Protein AF-A0A4Y2JHE2-F1 (afdb_monomer_lite)

pLDDT: mean 87.01, std 8.98, range [52.62, 95.75]

Foldseek 3Di:
DQKDKPPDDPPPDDDAQDKIAIDGHQQWDWDDDRIWGQHPVRDIPDDHTDTDGDPPRDLQQAWAADLDDAPQKDKPDDPVDRTHGAQDKIAIGHHPQWDKDDDRIWGQHSVRDIPDHHIHTHGDPPPDD

Radius of gyration: 27.19 Å; chains: 1; bounding box: 60×23×74 Å

Organism: Araneus ventricosus (NCBI:txid182803)

InterPro domains:
  IPR000436 Sushi/SCR/CCP domain [PF00084] (10-51)
  IPR000436 Sushi/SCR/CCP domain [PF00084] (72-121)
  IPR000436 Sushi/SCR/CCP domain [PS50923] (2-53)
  IPR000436 Sushi/SCR/CCP domain [PS50923] (62-123)
  IPR000436 Sushi/SCR/CCP domain [SM00032] (1-51)
  IPR000436 Sushi/SCR/CCP domain [SM00032] (64-121)
  IPR000436 Sushi/SCR/CCP domain [cd00033] (10-52)
  IPR000436 Sushi/SCR/CCP domain [cd00033] (64-122)
  IPR035976 Sushi/SCR/CCP superfamily [SSF57535] (9-53)
  IPR035976 Sushi/SCR/CCP superfamily [SSF57535] (63-124)
  IPR051277 SEZ6/CSMD/C4BPB Neuronal & Immune Regulators [PTHR45656] (11-55)

Structure (mmCIF, N/CA/C/O backbone):
data_AF-A0A4Y2JHE2-F1
#
_entry.id   AF-A0A4Y2JHE2-F1
#
loop_
_atom_site.group_PDB
_atom_site.id
_atom_site.type_symbol
_atom_site.label_atom_id
_atom_site.label_alt_id
_atom_site.label_comp_id
_atom_site.label_asym_id
_atom_site.label_entity_id
_atom_site.label_seq_id
_atom_site.pdbx_PDB_ins_code
_atom_site.Cartn_x
_atom_site.Cartn_y
_atom_site.Cartn_z
_atom_site.occupancy
_atom_site.B_iso_or_equiv
_atom_sit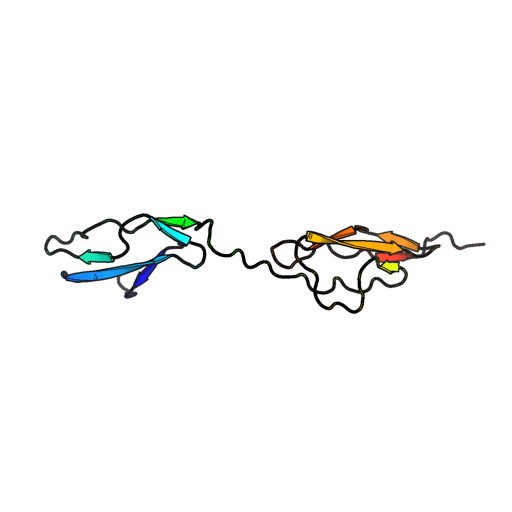e.auth_seq_id
_atom_site.auth_comp_id
_atom_site.auth_asym_id
_atom_site.auth_atom_id
_atom_site.pdbx_PDB_model_num
ATOM 1 N N . SER A 1 1 ? -1.823 -5.343 17.172 1.00 71.25 1 SER A N 1
ATOM 2 C CA . SER A 1 1 ? -3.287 -5.244 17.337 1.00 71.25 1 SER A CA 1
ATOM 3 C C . SER A 1 1 ? -3.790 -4.148 16.410 1.00 71.25 1 SER A C 1
ATOM 5 O O . SER A 1 1 ? -3.160 -3.100 16.406 1.00 71.25 1 SER A O 1
ATOM 7 N N . ASN A 1 2 ? -4.847 -4.382 15.620 1.00 84.44 2 ASN A N 1
ATOM 8 C CA . ASN A 1 2 ? -5.491 -3.351 14.776 1.00 84.44 2 ASN A CA 1
ATOM 9 C C . ASN A 1 2 ? -6.655 -2.640 15.481 1.00 84.44 2 ASN A C 1
ATOM 11 O O . ASN A 1 2 ? -7.391 -1.892 14.849 1.00 84.44 2 ASN A O 1
ATOM 15 N N . LEU A 1 3 ? -6.830 -2.929 16.769 1.00 90.00 3 LEU A N 1
ATOM 16 C CA . LEU A 1 3 ? -7.869 -2.396 17.628 1.00 90.00 3 LEU A CA 1
ATOM 17 C C . LEU A 1 3 ? -7.231 -1.384 18.581 1.00 90.00 3 LEU A C 1
ATOM 19 O O . LEU A 1 3 ? -6.331 -1.736 19.354 1.00 90.00 3 LEU A O 1
ATOM 23 N N . LEU A 1 4 ? -7.690 -0.145 18.501 1.00 91.00 4 LEU A N 1
ATOM 24 C CA . LEU A 1 4 ? -7.336 0.964 19.375 1.00 91.00 4 LEU A CA 1
ATOM 25 C C . LEU A 1 4 ? -8.469 1.176 20.383 1.00 91.00 4 LEU A C 1
ATOM 27 O O . LEU A 1 4 ? -9.628 0.905 20.077 1.00 91.00 4 LEU A O 1
ATOM 31 N N . VAL A 1 5 ? -8.135 1.646 21.583 1.00 91.62 5 VAL A N 1
ATOM 32 C CA . VAL A 1 5 ? -9.101 1.907 22.659 1.00 91.62 5 VAL A CA 1
ATOM 33 C C . VAL A 1 5 ? -8.919 3.314 23.207 1.00 91.62 5 VAL A C 1
ATOM 35 O O . VAL A 1 5 ? -7.784 3.760 23.412 1.00 91.62 5 VAL A O 1
ATOM 38 N N . GLU A 1 6 ? -10.029 3.995 23.460 1.00 89.19 6 GLU A N 1
ATOM 39 C CA . GLU A 1 6 ? -10.082 5.336 24.029 1.00 89.19 6 GLU A CA 1
ATOM 40 C C . GLU A 1 6 ? -11.075 5.386 25.204 1.00 89.19 6 GLU A C 1
ATOM 42 O O . GLU A 1 6 ? -12.176 4.848 25.086 1.00 89.19 6 GLU A O 1
ATOM 47 N N . PRO A 1 7 ? -10.707 6.013 26.342 1.00 86.88 7 PRO A N 1
ATOM 48 C CA . PRO A 1 7 ? -9.408 6.621 26.642 1.00 86.88 7 PRO A CA 1
ATOM 49 C C . PRO A 1 7 ? -8.295 5.589 26.898 1.00 86.88 7 PRO A C 1
ATOM 51 O O . PRO A 1 7 ? -8.498 4.544 27.519 1.00 86.88 7 PRO A O 1
ATOM 54 N N . ARG A 1 8 ? -7.063 5.921 26.492 1.00 81.06 8 ARG A N 1
ATOM 55 C CA . ARG A 1 8 ? -5.880 5.099 26.793 1.00 81.06 8 ARG A CA 1
ATOM 56 C C . ARG A 1 8 ? -5.449 5.298 28.244 1.00 81.06 8 ARG A C 1
ATOM 58 O O . ARG A 1 8 ? -4.992 6.379 28.611 1.00 81.06 8 ARG A O 1
ATOM 65 N N . ARG A 1 9 ? -5.513 4.248 29.065 1.00 80.06 9 ARG A N 1
ATOM 66 C CA . ARG A 1 9 ? -4.934 4.248 30.419 1.00 80.06 9 ARG A CA 1
ATOM 67 C C . ARG A 1 9 ? -3.687 3.372 30.493 1.00 80.06 9 ARG A C 1
ATOM 69 O O . ARG A 1 9 ? -3.655 2.275 29.949 1.00 80.06 9 ARG A O 1
ATOM 76 N N . ARG A 1 10 ? -2.653 3.867 31.187 1.00 72.62 10 ARG A N 1
ATOM 77 C CA . ARG A 1 10 ? -1.388 3.134 31.404 1.00 72.62 10 ARG A CA 1
ATOM 78 C C . ARG A 1 10 ? -1.562 1.935 32.340 1.00 72.62 10 ARG A C 1
ATOM 80 O O . ARG A 1 10 ? -0.915 0.916 32.140 1.00 72.62 10 ARG A O 1
ATOM 87 N N . ARG A 1 11 ? -2.430 2.062 33.347 1.00 71.50 11 ARG A N 1
ATOM 88 C CA . ARG A 1 11 ? -2.912 0.947 34.172 1.00 71.50 11 ARG A CA 1
ATOM 89 C C . ARG A 1 11 ? -4.251 0.515 33.585 1.00 71.50 11 ARG A C 1
ATOM 91 O O . ARG A 1 11 ? -5.112 1.373 33.412 1.00 71.50 11 ARG A O 1
ATOM 98 N N . GLN A 1 12 ? -4.422 -0.762 33.253 1.00 74.50 12 GLN A N 1
ATOM 99 C CA . GLN A 1 12 ? -5.652 -1.313 32.651 1.00 74.50 12 GLN A CA 1
ATOM 100 C C . GLN A 1 12 ? -6.818 -1.400 33.662 1.00 74.50 12 GLN A C 1
ATOM 102 O O . GLN A 1 12 ? -7.632 -2.314 33.622 1.00 74.50 12 GLN A O 1
ATOM 107 N N . GLU A 1 13 ? -6.888 -0.446 34.589 1.00 82.25 13 GLU A N 1
ATOM 108 C CA . GLU A 1 13 ? -7.899 -0.345 35.631 1.00 82.25 13 GLU A CA 1
ATOM 109 C C . GLU A 1 13 ? -8.886 0.763 35.261 1.00 82.25 13 GLU A C 1
ATOM 111 O O . GLU A 1 13 ? -8.545 1.953 35.151 1.00 82.25 13 GLU A O 1
ATOM 116 N N . PHE A 1 14 ? -10.134 0.352 35.071 1.00 87.44 14 PHE A N 1
ATOM 117 C CA . PHE A 1 14 ? -11.227 1.221 34.677 1.00 87.44 14 PHE A CA 1
ATOM 118 C C . PHE A 1 14 ? -12.304 1.193 35.767 1.00 87.44 14 PHE A C 1
ATOM 120 O O . PHE A 1 14 ? -12.876 0.132 36.024 1.00 87.44 14 PHE A O 1
ATOM 127 N N . PRO A 1 15 ? -12.568 2.332 36.437 1.00 91.12 15 PRO A N 1
ATOM 128 C CA . PRO A 1 15 ? -13.637 2.443 37.418 1.00 91.12 15 PRO A CA 1
ATOM 129 C C . PRO A 1 15 ? -14.993 2.025 36.847 1.00 91.12 15 PRO A C 1
ATOM 131 O O . PRO A 1 15 ? -15.241 2.163 35.646 1.00 91.12 15 PRO A O 1
ATOM 134 N N . VAL A 1 16 ? -15.894 1.587 37.723 1.00 94.06 16 VAL A N 1
ATOM 135 C CA . VAL A 1 16 ? -17.305 1.367 37.378 1.00 94.06 16 VAL A CA 1
ATOM 136 C C . VAL A 1 16 ? -17.883 2.627 36.728 1.00 94.06 16 VAL A C 1
ATOM 138 O O . VAL A 1 16 ? -17.640 3.740 37.189 1.00 94.06 16 VAL A O 1
ATOM 141 N N . GLY A 1 17 ? -18.638 2.440 35.651 1.00 93.31 17 GLY A N 1
ATOM 142 C CA . GLY A 1 17 ? -19.194 3.504 34.821 1.00 93.31 17 GLY A CA 1
ATOM 143 C C . GLY A 1 17 ? -18.237 4.023 33.747 1.00 93.31 17 GLY A C 1
ATOM 144 O O . GLY A 1 17 ? -18.647 4.855 32.947 1.00 93.31 17 GLY A O 1
ATOM 145 N N . THR A 1 18 ? -16.986 3.546 33.687 1.00 92.94 18 THR A N 1
ATOM 146 C CA . THR A 1 18 ? -16.086 3.928 32.592 1.00 92.94 18 THR A CA 1
ATOM 147 C C . THR A 1 18 ? -16.593 3.364 31.277 1.00 92.94 18 THR A C 1
ATOM 149 O O . THR A 1 18 ? -16.818 2.159 31.166 1.00 92.94 18 THR A O 1
ATOM 152 N N . GLU A 1 19 ? -16.700 4.233 30.284 1.00 94.50 19 GLU A N 1
ATOM 153 C CA . GLU A 1 19 ? -16.999 3.883 28.906 1.00 94.50 19 GLU A CA 1
ATOM 154 C C . GLU A 1 19 ? -15.704 3.817 28.091 1.00 94.50 19 GLU A C 1
ATOM 156 O O . GLU A 1 19 ? -14.859 4.714 28.170 1.00 94.50 19 GLU A O 1
ATOM 161 N N . LEU A 1 20 ? -15.537 2.733 27.337 1.00 93.75 20 LEU A N 1
ATOM 162 C CA . LEU A 1 20 ? -14.450 2.545 26.388 1.00 93.75 20 LEU A CA 1
ATOM 163 C C . LEU A 1 20 ? -15.009 2.524 24.981 1.00 93.75 20 LEU A C 1
ATOM 165 O O . LEU A 1 20 ? -15.896 1.727 24.679 1.00 93.75 20 LEU A O 1
ATOM 169 N N . THR A 1 21 ? -14.423 3.348 24.123 1.00 95.00 21 THR A N 1
ATOM 170 C CA . THR A 1 21 ? -14.677 3.335 22.687 1.00 95.00 21 THR A CA 1
ATOM 171 C C . THR A 1 21 ? -13.519 2.656 21.973 1.00 95.00 21 THR A C 1
ATOM 173 O O . THR A 1 21 ? -12.349 2.980 22.182 1.00 95.00 21 THR A O 1
ATOM 176 N N . PHE A 1 22 ? -13.851 1.698 21.122 1.00 94.19 22 PHE A N 1
ATOM 177 C CA . PHE A 1 22 ? -12.928 0.950 20.295 1.00 94.19 22 PHE A CA 1
ATOM 178 C C . PHE A 1 22 ? -12.995 1.419 18.853 1.00 94.19 22 PHE A C 1
ATOM 180 O O . PHE A 1 22 ? -14.068 1.496 18.254 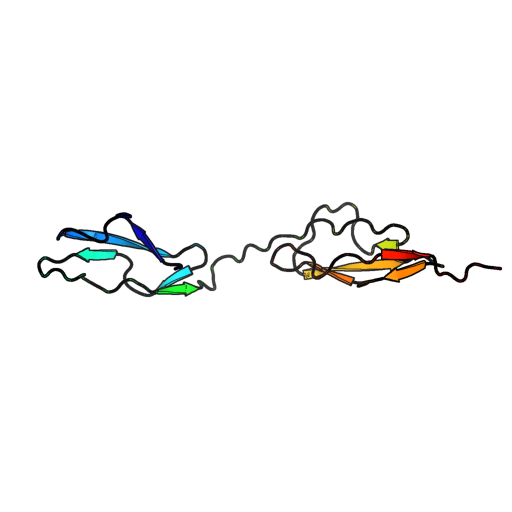1.00 94.19 22 PHE A O 1
ATOM 187 N N . VAL A 1 23 ? -11.820 1.662 18.286 1.00 93.00 23 VAL A N 1
ATOM 188 C CA . VAL A 1 23 ? -11.649 2.115 16.909 1.00 93.00 23 VAL A CA 1
ATOM 189 C C . VAL A 1 23 ? -10.693 1.162 16.206 1.00 93.00 23 VAL A C 1
ATOM 191 O O . VAL A 1 23 ? -9.659 0.784 16.758 1.00 93.00 23 VAL A O 1
ATOM 194 N N . CYS A 1 24 ? -11.043 0.741 14.996 1.00 92.44 24 CYS A N 1
ATOM 195 C CA . CYS A 1 24 ? -10.146 -0.049 14.163 1.00 92.44 24 CYS A CA 1
ATOM 196 C C . CYS A 1 24 ? -9.204 0.864 13.375 1.00 92.44 24 CYS A C 1
ATOM 198 O O . CYS A 1 24 ? -9.589 1.962 12.984 1.00 92.44 24 CYS A O 1
ATOM 200 N N . ASN A 1 25 ? -7.973 0.405 13.140 1.00 90.88 25 ASN A N 1
ATOM 201 C CA . ASN A 1 25 ? -7.030 1.093 12.255 1.00 90.88 25 ASN A CA 1
ATOM 202 C C . ASN A 1 25 ? -7.625 1.302 10.851 1.00 90.88 25 ASN A C 1
ATOM 204 O O . ASN A 1 25 ? -8.464 0.516 10.407 1.00 90.88 25 ASN A O 1
ATOM 208 N N . ASP A 1 26 ? -7.101 2.290 10.124 1.00 86.31 26 ASP A N 1
ATOM 209 C CA . ASP A 1 26 ? -7.463 2.548 8.729 1.00 86.31 26 ASP A CA 1
ATOM 210 C C . ASP A 1 26 ? -7.411 1.270 7.880 1.00 86.31 26 ASP A C 1
ATOM 212 O O . ASP A 1 26 ? -6.487 0.454 7.980 1.00 86.31 26 ASP A O 1
ATOM 216 N N . GLY A 1 27 ? -8.427 1.080 7.040 1.00 85.12 27 GLY A N 1
ATOM 217 C CA . GLY A 1 27 ? -8.579 -0.136 6.240 1.00 85.12 27 GLY A CA 1
ATOM 218 C C . GLY A 1 27 ? -9.272 -1.300 6.953 1.00 85.12 27 GLY A C 1
ATOM 219 O O . GLY A 1 27 ? -9.418 -2.375 6.367 1.00 85.12 27 GLY A O 1
ATOM 220 N N . PHE A 1 28 ? -9.711 -1.112 8.199 1.00 90.25 28 PHE A N 1
ATOM 221 C CA . PHE A 1 28 ? -10.442 -2.112 8.970 1.00 90.25 28 PHE A CA 1
ATOM 222 C C . PHE A 1 28 ? -11.767 -1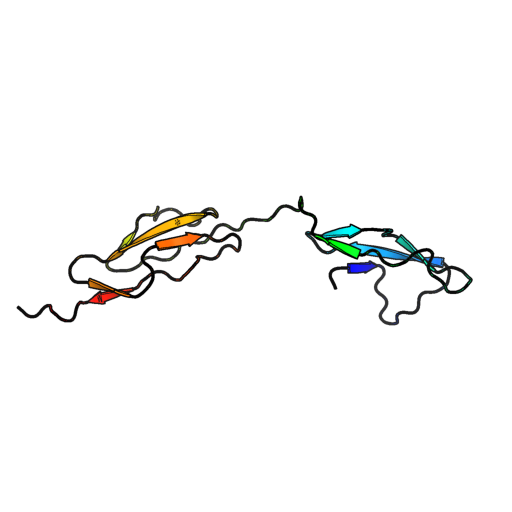.556 9.489 1.00 90.25 28 PHE A C 1
ATOM 224 O O . PHE A 1 28 ? -11.893 -0.374 9.790 1.00 90.25 28 PHE A O 1
ATOM 231 N N . GLU A 1 29 ? -12.749 -2.438 9.628 1.00 91.31 29 GLU A N 1
ATOM 232 C CA . GLU A 1 29 ? -14.039 -2.137 10.240 1.00 91.31 29 GLU A CA 1
ATOM 233 C C . GLU A 1 29 ? -14.270 -3.021 11.476 1.00 91.31 29 GLU A C 1
ATOM 235 O O . GLU A 1 29 ? -13.807 -4.172 11.512 1.00 91.31 29 GLU A O 1
ATOM 240 N N . PRO A 1 30 ? -14.947 -2.495 12.511 1.00 93.38 30 PRO A N 1
ATOM 241 C CA . PRO A 1 30 ? -15.267 -3.260 13.703 1.00 93.38 30 PRO A CA 1
ATOM 242 C C . PRO A 1 30 ? -16.401 -4.250 13.432 1.00 93.38 30 PRO A C 1
ATOM 244 O O . PRO A 1 30 ? -17.456 -3.914 12.902 1.00 93.38 30 PRO A O 1
ATOM 247 N N . GLU A 1 31 ? -16.191 -5.482 13.870 1.00 94.25 31 GLU A N 1
ATOM 248 C CA . GLU A 1 31 ? -17.188 -6.535 13.943 1.00 94.25 31 GLU A CA 1
ATOM 249 C C . GLU A 1 31 ? -17.587 -6.723 15.412 1.00 94.25 31 GLU A C 1
ATOM 251 O O . GLU A 1 31 ? -16.851 -7.321 16.205 1.00 94.25 31 GLU A O 1
ATOM 256 N N . GLY A 1 32 ? -18.741 -6.159 15.776 1.00 92.06 32 GLY A N 1
ATOM 257 C CA . GLY A 1 32 ? -19.284 -6.168 17.136 1.00 92.06 32 GLY A CA 1
ATOM 258 C C . GLY A 1 32 ? -19.473 -4.767 17.721 1.00 92.06 32 GLY A C 1
ATOM 259 O O . GLY A 1 32 ? -19.473 -3.767 17.005 1.00 92.06 32 GLY A O 1
ATOM 260 N N . THR A 1 33 ? -19.658 -4.698 19.040 1.00 94.19 33 THR A N 1
ATOM 261 C CA . THR A 1 33 ? -19.910 -3.443 19.760 1.00 94.19 33 THR A CA 1
ATOM 262 C C . THR A 1 33 ? -18.620 -2.643 19.930 1.00 94.19 33 THR A C 1
ATOM 264 O O . THR A 1 33 ? -17.657 -3.136 20.508 1.00 94.19 33 THR A O 1
ATOM 267 N N . THR A 1 34 ? -18.598 -1.393 19.466 1.00 94.19 34 THR A N 1
ATOM 268 C CA . THR A 1 34 ? -17.443 -0.494 19.625 1.00 94.19 34 THR A CA 1
ATOM 269 C C . THR A 1 34 ? -17.417 0.227 20.963 1.00 94.19 34 THR A C 1
ATOM 271 O O . THR A 1 34 ? -16.356 0.675 21.370 1.00 94.19 34 THR A O 1
ATOM 274 N N . VAL A 1 35 ? -18.543 0.319 21.666 1.00 95.75 35 VAL A N 1
ATOM 275 C CA . VAL A 1 35 ? -18.638 0.999 22.961 1.00 95.75 35 VAL A CA 1
ATOM 276 C C . VAL A 1 35 ? -18.997 -0.004 24.050 1.00 95.75 35 VAL A C 1
ATOM 278 O O . VAL A 1 35 ? -20.021 -0.682 23.956 1.00 95.75 35 VAL A O 1
ATOM 281 N N . ILE A 1 36 ? -18.168 -0.106 25.089 1.00 95.06 36 ILE A N 1
ATOM 282 C CA . ILE A 1 36 ? -18.437 -0.963 26.252 1.00 95.06 36 ILE A CA 1
ATOM 283 C C . ILE A 1 36 ? -18.314 -0.174 27.550 1.00 95.06 36 ILE A C 1
ATOM 285 O O . ILE A 1 36 ? -17.492 0.731 27.663 1.00 95.06 36 ILE A O 1
ATOM 289 N N . VAL A 1 37 ? -19.107 -0.549 28.550 1.00 95.25 37 VAL A N 1
ATOM 290 C CA . VAL A 1 37 ? -19.163 0.139 29.844 1.00 95.25 37 VAL A CA 1
ATOM 291 C C . VAL A 1 37 ? -18.800 -0.831 30.960 1.00 95.25 37 VAL A C 1
ATOM 293 O O . VAL A 1 37 ? -19.244 -1.980 30.959 1.00 95.25 37 VAL A O 1
ATOM 296 N N . CYS A 1 38 ? -17.985 -0.381 31.913 1.00 93.88 38 CYS A N 1
ATOM 297 C CA . CYS A 1 38 ? -17.655 -1.148 33.111 1.00 93.88 38 CYS A CA 1
ATOM 298 C C . CYS A 1 38 ? -18.841 -1.107 34.082 1.00 93.88 38 CYS A C 1
ATOM 300 O O . CYS A 1 38 ? -19.208 -0.049 34.594 1.00 93.88 38 CYS A O 1
ATOM 302 N N . LEU A 1 39 ? -19.467 -2.250 34.332 1.00 94.62 39 LEU A N 1
ATOM 303 C CA . LEU A 1 39 ? -20.626 -2.380 35.205 1.00 94.62 39 LEU A CA 1
ATOM 304 C C . LEU A 1 39 ? -20.215 -2.497 36.677 1.00 94.62 39 LEU A C 1
ATOM 306 O O . LEU A 1 39 ? -19.071 -2.789 37.024 1.00 94.62 39 LEU A O 1
ATOM 310 N N . ARG A 1 40 ? -21.184 -2.311 37.581 1.00 94.81 40 ARG A N 1
ATOM 311 C CA . ARG A 1 40 ? -20.958 -2.360 39.038 1.00 94.81 40 ARG A CA 1
ATOM 312 C C . ARG A 1 40 ? -20.482 -3.723 39.542 1.00 94.81 40 ARG A C 1
ATOM 314 O O . ARG A 1 40 ? -19.840 -3.793 40.582 1.00 94.81 40 ARG A O 1
ATOM 321 N N . ASN A 1 41 ? -20.786 -4.787 38.805 1.00 94.25 41 ASN A N 1
ATOM 322 C CA . ASN A 1 41 ? -20.315 -6.143 39.079 1.00 94.25 41 ASN A CA 1
ATOM 323 C C . ASN A 1 41 ? -18.864 -6.387 38.607 1.00 94.25 41 ASN A C 1
ATOM 325 O O . ASN A 1 41 ? -18.393 -7.518 38.683 1.00 94.25 41 ASN A O 1
ATOM 329 N N . GLY A 1 42 ? -18.169 -5.361 38.100 1.00 89.06 42 GLY A N 1
ATOM 330 C CA . GLY A 1 42 ? -16.796 -5.459 37.602 1.00 89.06 42 GLY A CA 1
ATOM 331 C C . GLY A 1 42 ? -16.670 -6.092 36.215 1.00 89.06 42 GLY A C 1
ATOM 332 O O . GLY A 1 42 ? -15.555 -6.363 35.774 1.00 89.06 42 GLY A O 1
ATOM 333 N N . GLN A 1 43 ? -17.784 -6.342 35.523 1.00 93.44 43 GLN A N 1
ATOM 334 C CA . GLN A 1 43 ? -17.793 -6.879 34.163 1.00 93.44 43 GLN A CA 1
ATOM 335 C C . GLN A 1 43 ? -18.062 -5.781 33.136 1.00 93.44 43 GLN A C 1
ATOM 337 O O . GLN A 1 43 ? -18.708 -4.778 33.425 1.00 93.44 43 GLN A O 1
ATOM 342 N N . TRP A 1 44 ? -17.592 -5.986 31.911 1.00 94.56 44 TRP A N 1
ATOM 343 C CA . TRP A 1 44 ? -17.927 -5.118 30.787 1.00 94.56 44 TRP A CA 1
ATOM 344 C C . TRP A 1 44 ? -19.281 -5.497 30.189 1.00 94.56 44 TRP A C 1
ATOM 346 O O . TRP A 1 44 ? -19.644 -6.672 30.174 1.00 94.56 44 TRP A O 1
ATOM 356 N N . THR A 1 45 ? -20.012 -4.516 29.656 1.00 95.56 45 THR A N 1
ATOM 357 C CA . THR A 1 45 ? -21.304 -4.749 28.981 1.00 95.56 45 THR A CA 1
ATOM 358 C C . THR A 1 45 ? -21.206 -5.673 27.768 1.00 95.56 45 THR A C 1
ATOM 360 O O . THR A 1 45 ? -22.183 -6.333 27.426 1.00 95.56 45 THR A O 1
ATOM 363 N N . SER A 1 46 ? -20.050 -5.709 27.104 1.00 94.62 46 SER A N 1
ATOM 364 C CA . SER A 1 46 ? -19.783 -6.567 25.951 1.00 94.62 46 SER A CA 1
ATOM 365 C C . SER A 1 46 ? -18.285 -6.861 25.837 1.00 94.62 46 SER A C 1
ATOM 367 O O . SER A 1 46 ? -17.459 -6.273 26.542 1.00 94.62 46 SER A O 1
ATOM 369 N N . LEU A 1 47 ? -17.933 -7.781 24.943 1.00 93.62 47 LEU A N 1
ATOM 370 C CA . LEU A 1 47 ? -16.545 -8.062 24.586 1.00 93.62 47 LEU A CA 1
ATOM 371 C C . LEU A 1 47 ? -16.021 -7.006 23.596 1.00 93.62 47 LEU A C 1
ATOM 373 O O . LEU A 1 47 ? -16.805 -6.484 22.801 1.00 93.62 47 LEU A O 1
ATOM 377 N N . PRO A 1 48 ? -14.705 -6.719 23.589 1.00 91.94 48 PRO A N 1
ATOM 378 C CA . PRO A 1 48 ? -14.103 -5.868 22.567 1.00 91.94 48 PRO A CA 1
ATOM 379 C C . PRO A 1 48 ? -14.382 -6.400 21.149 1.00 91.94 48 PRO A C 1
ATOM 381 O O . PRO A 1 48 ? -14.346 -7.621 20.943 1.00 91.94 48 PRO A O 1
ATOM 384 N N . PRO A 1 49 ? -14.622 -5.521 20.160 1.00 94.88 49 PRO A N 1
ATOM 385 C CA . PRO A 1 49 ? -14.928 -5.947 18.803 1.00 94.88 49 PRO A CA 1
ATOM 386 C C . PRO A 1 49 ? -13.678 -6.507 18.119 1.00 94.88 49 PRO A C 1
ATOM 388 O O . PRO A 1 49 ? -12.539 -6.201 18.486 1.00 94.88 49 PRO A O 1
ATOM 391 N N . LYS A 1 50 ? -13.878 -7.314 17.076 1.00 94.38 50 LYS A N 1
ATOM 392 C CA . LYS A 1 50 ? -12.782 -7.756 16.204 1.00 94.38 50 LYS A CA 1
ATOM 393 C C . LYS A 1 50 ? -12.664 -6.799 15.027 1.00 94.38 50 LYS A C 1
ATOM 395 O O . LYS A 1 50 ? -13.666 -6.422 14.443 1.00 94.38 50 LYS A O 1
ATOM 400 N N . CYS A 1 51 ? -11.448 -6.428 14.644 1.00 93.94 51 CYS A N 1
ATOM 401 C CA . CYS A 1 51 ? -11.240 -5.633 13.435 1.00 93.94 51 CYS A CA 1
ATOM 402 C C . CYS A 1 51 ? -11.045 -6.558 12.237 1.00 93.94 51 CYS A C 1
ATOM 404 O O . CYS A 1 51 ? -10.046 -7.285 12.180 1.00 93.94 51 CYS A O 1
ATOM 406 N N . ARG A 1 52 ? -11.963 -6.509 11.271 1.00 91.81 52 ARG A N 1
ATOM 407 C CA . ARG A 1 52 ? -11.815 -7.203 9.985 1.00 91.81 52 ARG A CA 1
ATOM 408 C C . ARG A 1 52 ? -11.406 -6.217 8.902 1.00 91.81 52 ARG A C 1
ATOM 410 O O . ARG A 1 52 ? -11.674 -5.025 9.014 1.00 91.81 52 ARG A O 1
ATOM 417 N N . ARG A 1 53 ? -10.709 -6.702 7.872 1.00 86.81 53 ARG A N 1
ATOM 418 C CA . ARG A 1 53 ? -10.358 -5.859 6.723 1.00 86.81 53 ARG A CA 1
ATOM 419 C C . ARG A 1 53 ? -11.644 -5.353 6.090 1.00 86.81 53 ARG A C 1
ATOM 421 O O . ARG A 1 53 ? -12.506 -6.165 5.772 1.00 86.81 53 ARG A O 1
ATOM 428 N N . ASN A 1 54 ? -11.738 -4.045 5.906 1.00 82.62 54 ASN A N 1
ATOM 429 C CA . ASN A 1 54 ? -12.832 -3.453 5.167 1.00 82.62 54 ASN A CA 1
ATOM 430 C C . ASN A 1 54 ? -12.511 -3.591 3.663 1.00 82.62 54 ASN A C 1
ATOM 432 O O . ASN A 1 54 ? -11.551 -2.975 3.199 1.00 82.62 54 ASN A O 1
ATOM 436 N N . PRO A 1 55 ? -13.256 -4.408 2.893 1.00 72.88 55 PRO A N 1
ATOM 437 C CA . PRO A 1 55 ? -12.982 -4.622 1.473 1.00 72.88 55 PRO A CA 1
ATOM 438 C C . PRO A 1 55 ? -13.287 -3.389 0.613 1.00 72.88 55 PRO A C 1
ATOM 440 O O . PRO A 1 55 ? -12.795 -3.310 -0.509 1.00 72.88 55 PRO A O 1
ATOM 443 N N . THR A 1 56 ? -14.075 -2.436 1.124 1.00 70.06 56 THR A N 1
ATOM 444 C CA . THR A 1 56 ? -14.356 -1.156 0.463 1.00 70.06 56 THR A CA 1
ATOM 445 C C . THR A 1 56 ? -13.433 -0.041 0.932 1.00 70.06 56 THR A C 1
ATOM 447 O O . THR A 1 56 ? -13.560 1.078 0.440 1.00 70.06 56 THR A O 1
ATOM 450 N N . ALA A 1 57 ? -12.530 -0.297 1.887 1.00 69.12 57 ALA A N 1
ATOM 451 C CA . ALA A 1 57 ? -11.512 0.686 2.211 1.00 69.12 57 ALA A CA 1
ATOM 452 C C . ALA A 1 57 ? -10.670 0.931 0.962 1.00 69.12 57 ALA A C 1
ATOM 454 O O . ALA A 1 57 ? -10.124 -0.009 0.379 1.00 69.12 57 ALA A O 1
ATOM 455 N N . GLU A 1 58 ? -10.612 2.193 0.548 1.00 64.44 58 GLU A N 1
ATOM 456 C CA . GLU A 1 58 ? -9.903 2.599 -0.653 1.00 64.44 58 GLU A CA 1
ATOM 457 C C . GLU A 1 58 ? -8.463 2.101 -0.582 1.00 64.44 58 GLU A C 1
ATOM 459 O O . GLU A 1 58 ? -7.671 2.488 0.282 1.00 64.44 58 GLU A O 1
ATOM 464 N N . VAL A 1 59 ? -8.119 1.194 -1.493 1.00 66.00 59 VAL A N 1
ATOM 465 C CA . VAL A 1 59 ? -6.734 0.788 -1.651 1.00 66.00 59 VAL A CA 1
ATOM 466 C C . VAL A 1 59 ? -6.045 1.938 -2.364 1.00 66.00 59 VAL A C 1
ATOM 468 O O . VAL A 1 59 ? -6.182 2.086 -3.575 1.00 66.00 59 VAL A O 1
ATOM 471 N N . ILE A 1 60 ? -5.339 2.773 -1.602 1.00 67.56 60 ILE A N 1
ATOM 472 C CA . ILE A 1 60 ? -4.565 3.883 -2.157 1.00 67.56 60 ILE A CA 1
ATOM 473 C C . ILE A 1 60 ? -3.441 3.282 -3.003 1.00 67.56 60 ILE A C 1
ATOM 475 O O . ILE A 1 60 ? -2.415 2.823 -2.497 1.00 67.56 60 ILE A O 1
ATOM 479 N N . GLU A 1 61 ? -3.669 3.235 -4.310 1.00 78.12 61 GLU A N 1
ATOM 480 C CA . GLU A 1 61 ? -2.683 2.807 -5.285 1.00 78.12 61 GLU A CA 1
ATOM 481 C C . GLU A 1 61 ? -1.659 3.929 -5.464 1.00 78.12 61 GLU A C 1
ATOM 483 O O . GLU A 1 61 ? -1.969 5.011 -5.965 1.00 78.12 61 GLU A O 1
ATOM 488 N N . LEU A 1 62 ? -0.422 3.687 -5.031 1.00 85.25 62 LEU A N 1
ATOM 489 C CA . LEU A 1 62 ? 0.653 4.652 -5.227 1.00 85.25 62 LEU A CA 1
ATOM 490 C C . LEU A 1 62 ? 1.231 4.486 -6.636 1.00 85.25 62 LEU A C 1
ATOM 492 O O . LEU A 1 62 ? 1.663 3.383 -6.981 1.00 85.25 62 LEU A O 1
ATOM 496 N N . PRO A 1 63 ? 1.288 5.551 -7.454 1.00 90.25 63 PRO A N 1
ATOM 497 C CA . PRO A 1 63 ? 1.965 5.480 -8.736 1.00 90.25 63 PRO A CA 1
ATOM 498 C C . PRO A 1 63 ? 3.471 5.301 -8.520 1.00 90.25 63 PRO A C 1
ATOM 500 O O . PRO A 1 63 ? 4.068 5.879 -7.606 1.00 90.25 63 PRO A O 1
ATOM 503 N N . CYS A 1 64 ? 4.111 4.524 -9.387 1.00 91.69 64 CYS A N 1
ATOM 504 C CA . CYS A 1 64 ? 5.552 4.345 -9.340 1.00 91.69 64 CYS A CA 1
ATOM 505 C C . CYS A 1 64 ? 6.250 5.594 -9.859 1.00 91.69 64 CYS A C 1
ATOM 507 O O . CYS A 1 64 ? 5.833 6.200 -10.846 1.00 91.69 64 CYS A O 1
ATOM 509 N N . ARG A 1 65 ? 7.358 5.965 -9.221 1.00 91.88 65 ARG A N 1
ATOM 510 C CA . ARG A 1 65 ? 8.244 7.011 -9.746 1.00 91.88 65 ARG A CA 1
ATOM 511 C C . ARG A 1 65 ? 8.943 6.528 -11.011 1.00 91.88 65 ARG A C 1
ATOM 513 O O . ARG A 1 65 ? 9.051 5.325 -11.233 1.00 91.88 65 ARG A O 1
ATOM 520 N N . HIS A 1 66 ? 9.469 7.455 -11.806 1.00 91.00 66 HIS A N 1
ATOM 521 C CA . HIS A 1 66 ? 10.278 7.109 -12.972 1.00 91.00 66 HIS A CA 1
ATOM 522 C C . HIS A 1 66 ? 11.373 6.071 -12.616 1.00 91.00 66 HIS A C 1
ATOM 524 O O . HIS A 1 66 ? 12.106 6.278 -11.644 1.00 91.00 66 HIS A O 1
ATOM 530 N N . PRO A 1 67 ? 11.494 4.957 -13.367 1.00 86.25 67 PRO A N 1
ATOM 531 C CA . PRO A 1 67 ? 12.357 3.823 -13.010 1.00 86.25 67 PRO A CA 1
ATOM 532 C C . PRO A 1 67 ? 13.856 4.140 -13.103 1.00 86.25 67 PRO A C 1
ATOM 534 O O . PRO A 1 67 ? 14.675 3.426 -12.535 1.00 86.25 67 PRO A O 1
ATOM 537 N N . GLY A 1 68 ? 14.210 5.224 -13.794 1.00 85.25 68 GLY A N 1
ATOM 538 C CA . GLY A 1 68 ? 15.584 5.650 -14.051 1.00 85.25 68 GLY A CA 1
ATOM 539 C C . GLY A 1 68 ? 15.950 5.472 -15.522 1.00 85.25 68 GLY A C 1
ATOM 540 O O . GLY A 1 68 ? 15.319 4.699 -16.241 1.00 85.25 68 GLY A O 1
ATOM 541 N N . VAL A 1 69 ? 16.945 6.228 -15.987 1.00 83.56 69 VAL A N 1
ATOM 542 C CA . VAL A 1 69 ? 17.438 6.135 -17.367 1.00 83.56 69 VAL A CA 1
ATOM 543 C C . VAL A 1 69 ? 18.578 5.126 -17.411 1.00 83.56 69 VAL A C 1
ATOM 545 O O . VAL A 1 69 ? 19.610 5.317 -16.769 1.00 83.56 69 VAL A O 1
ATOM 548 N N . VAL A 1 70 ? 18.402 4.056 -18.183 1.00 86.19 70 VAL A N 1
ATOM 549 C CA . VAL A 1 70 ? 19.458 3.070 -18.429 1.00 86.19 70 VAL A CA 1
ATOM 550 C C . VAL A 1 70 ? 20.296 3.544 -19.615 1.00 86.19 70 VAL A C 1
ATOM 552 O O . VAL A 1 70 ? 19.827 3.587 -20.754 1.00 86.19 70 VAL A O 1
ATOM 555 N N . ILE A 1 71 ? 21.547 3.917 -19.345 1.00 86.12 71 ILE A N 1
ATOM 556 C CA . ILE A 1 71 ? 22.497 4.394 -20.359 1.00 86.12 71 ILE A CA 1
ATOM 557 C C . ILE A 1 71 ? 22.749 3.284 -21.386 1.00 86.12 71 ILE A C 1
ATOM 559 O O . ILE A 1 71 ? 22.827 2.106 -21.035 1.00 86.12 71 ILE A O 1
ATOM 563 N N . ASN A 1 72 ? 22.917 3.658 -22.657 1.00 87.50 72 ASN A N 1
ATOM 564 C CA . ASN A 1 72 ? 23.102 2.718 -23.768 1.00 87.50 72 ASN A CA 1
ATOM 565 C C . ASN A 1 72 ? 21.915 1.754 -23.941 1.00 87.50 72 ASN A C 1
ATOM 567 O O . ASN A 1 72 ? 22.084 0.606 -24.359 1.00 87.50 72 ASN A O 1
ATOM 571 N N . SER A 1 73 ? 20.706 2.217 -23.621 1.00 87.81 73 SER A N 1
ATOM 572 C CA . SER A 1 73 ? 19.472 1.489 -23.882 1.00 87.81 73 SER A CA 1
ATOM 573 C C . SER A 1 73 ? 18.400 2.396 -24.479 1.00 87.81 73 SER A C 1
ATOM 575 O O . SER A 1 73 ? 18.411 3.610 -24.290 1.00 87.81 73 SER A O 1
ATOM 577 N N . MET A 1 74 ? 17.467 1.787 -25.197 1.00 87.06 74 MET A N 1
ATOM 578 C CA . MET A 1 74 ? 16.201 2.375 -25.598 1.00 87.06 74 MET A CA 1
ATOM 579 C C . MET A 1 74 ? 15.160 2.060 -24.526 1.00 87.06 74 MET A C 1
ATOM 581 O O . MET A 1 74 ? 15.052 0.913 -24.085 1.00 87.06 74 MET A O 1
ATOM 585 N N . PHE A 1 75 ? 14.386 3.065 -24.133 1.00 87.81 75 PHE A N 1
ATOM 586 C CA . PHE A 1 75 ? 13.302 2.950 -23.164 1.00 87.81 75 PHE A CA 1
ATOM 587 C C . PHE A 1 75 ? 11.959 3.086 -23.882 1.00 87.81 75 PHE A C 1
ATOM 589 O O . PHE A 1 75 ? 11.729 4.067 -24.583 1.00 87.81 75 PHE A O 1
ATOM 596 N N . ASN A 1 76 ? 11.078 2.102 -23.712 1.00 85.00 76 ASN A N 1
ATOM 597 C CA . ASN A 1 76 ? 9.729 2.102 -24.278 1.00 85.00 76 ASN A CA 1
ATOM 598 C C . ASN A 1 76 ? 8.718 2.665 -23.269 1.00 85.00 76 ASN A C 1
ATOM 600 O O . ASN A 1 76 ? 7.777 1.988 -22.859 1.00 85.00 76 ASN A O 1
ATOM 604 N N . GLY A 1 77 ? 8.974 3.881 -22.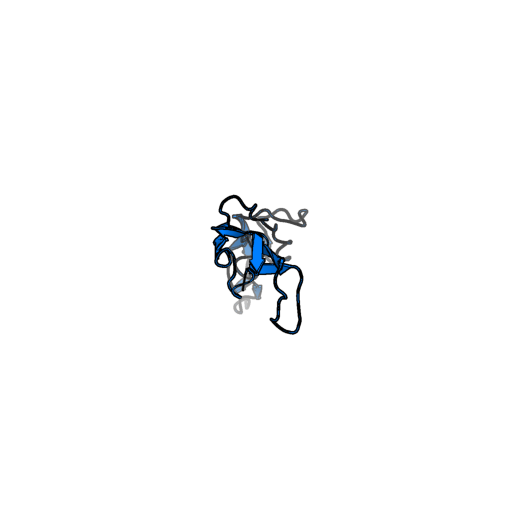801 1.00 80.38 77 GLY A N 1
ATOM 605 C CA . GLY A 1 77 ? 8.106 4.610 -21.890 1.00 80.38 77 GLY A CA 1
ATOM 606 C C . GLY A 1 77 ? 8.296 6.112 -22.070 1.00 80.38 77 GLY A C 1
ATOM 607 O O . GLY A 1 77 ? 9.256 6.564 -22.693 1.00 80.38 77 GLY A O 1
ATOM 608 N N . ASP A 1 78 ? 7.364 6.893 -21.537 1.00 82.31 78 ASP A N 1
ATOM 609 C CA . ASP A 1 78 ? 7.404 8.346 -21.661 1.00 82.31 78 ASP A CA 1
ATOM 610 C C . ASP A 1 78 ? 8.434 8.944 -20.691 1.00 82.31 78 ASP A C 1
ATOM 612 O O . ASP A 1 78 ? 8.212 8.986 -19.480 1.00 82.31 78 ASP A O 1
ATOM 616 N N . LEU A 1 79 ? 9.563 9.408 -21.235 1.00 74.56 79 LEU A N 1
ATOM 617 C CA . LEU A 1 79 ? 10.647 10.039 -20.474 1.00 74.56 79 LEU A CA 1
ATOM 618 C C . LEU A 1 79 ? 10.236 11.375 -19.833 1.00 74.56 79 LEU A C 1
ATOM 620 O O . LEU A 1 79 ? 10.915 11.840 -18.921 1.00 74.56 79 LEU A O 1
ATOM 624 N N . SER A 1 80 ? 9.143 11.997 -20.292 1.00 80.62 80 SER A N 1
ATOM 625 C CA . SER A 1 80 ? 8.625 13.239 -19.706 1.00 80.62 80 SER A CA 1
ATOM 626 C C . SER A 1 80 ? 7.801 12.998 -18.437 1.00 80.62 80 SER A C 1
ATOM 628 O O . SER A 1 80 ? 7.597 13.918 -17.642 1.00 80.62 80 SER A O 1
ATOM 630 N N . LYS A 1 81 ? 7.352 11.757 -18.204 1.00 86.31 81 LYS A N 1
ATOM 631 C CA . LYS A 1 81 ? 6.536 11.413 -17.039 1.00 86.31 81 LYS A CA 1
ATOM 632 C C . LYS A 1 81 ? 7.398 11.153 -15.813 1.00 86.31 81 LYS A C 1
ATOM 634 O O . LYS A 1 81 ? 8.289 10.309 -15.802 1.00 86.31 81 LYS A O 1
ATOM 639 N N . SER A 1 82 ? 7.061 11.834 -14.724 1.00 86.94 82 SER A N 1
ATOM 640 C CA . SER A 1 82 ? 7.667 11.607 -13.409 1.00 86.94 82 SER A CA 1
ATOM 641 C C . SER A 1 82 ? 7.023 10.443 -12.644 1.00 86.94 82 SER A C 1
ATOM 643 O O . SER A 1 82 ? 7.648 9.898 -11.726 1.00 86.94 82 SER A O 1
ATOM 645 N N . SER A 1 83 ? 5.805 10.043 -13.027 1.00 91.31 83 SER A N 1
ATOM 646 C CA . SER A 1 83 ? 5.019 8.996 -12.377 1.00 91.31 83 SER A CA 1
ATOM 647 C C . SER A 1 83 ? 4.289 8.088 -13.375 1.00 91.31 83 SER A C 1
ATOM 649 O O . SER A 1 83 ? 3.881 8.509 -14.459 1.00 91.31 83 SER A O 1
ATOM 651 N N . PHE A 1 84 ? 4.133 6.822 -12.990 1.00 91.06 84 PHE A N 1
ATOM 652 C CA . PHE A 1 84 ? 3.516 5.763 -13.781 1.00 91.06 84 PHE A CA 1
ATOM 653 C C . PHE A 1 84 ? 2.400 5.093 -12.964 1.00 91.06 84 PHE A C 1
ATOM 655 O O . PHE A 1 84 ? 2.665 4.658 -11.840 1.00 91.06 84 PHE A O 1
ATOM 662 N N . PRO A 1 85 ? 1.164 5.000 -13.490 1.00 92.12 85 PRO A N 1
ATOM 663 C CA . PRO A 1 85 ? 0.067 4.308 -12.816 1.00 92.12 85 PRO A CA 1
ATOM 664 C C . PRO A 1 85 ? 0.386 2.840 -12.513 1.00 92.12 85 PRO A C 1
ATOM 666 O O . PRO A 1 85 ? 1.173 2.202 -13.224 1.00 92.12 85 PRO A O 1
ATOM 669 N N . VAL A 1 86 ? -0.271 2.284 -11.494 1.00 91.94 86 VAL A N 1
ATOM 670 C CA . VAL A 1 86 ? -0.180 0.855 -11.167 1.00 91.94 86 VAL A CA 1
ATOM 671 C C . VAL A 1 86 ? -0.598 0.010 -12.371 1.00 91.94 86 VAL A C 1
ATOM 673 O O . VAL A 1 86 ? -1.511 0.359 -13.114 1.00 91.94 86 VAL A O 1
ATOM 676 N N . GLY A 1 87 ? 0.129 -1.082 -12.606 1.00 91.25 87 GLY A N 1
ATOM 677 C CA . GLY A 1 87 ? -0.048 -1.939 -13.778 1.00 91.25 87 GLY A CA 1
ATOM 678 C C . GLY A 1 87 ? 0.695 -1.468 -15.032 1.00 91.25 87 GLY A C 1
ATOM 679 O O . GLY A 1 87 ? 0.794 -2.237 -15.986 1.00 91.25 87 GLY A O 1
ATOM 680 N N . THR A 1 88 ? 1.280 -0.262 -15.043 1.00 92.56 88 THR A N 1
ATOM 681 C CA . THR A 1 88 ? 2.103 0.179 -16.180 1.00 92.56 88 THR A CA 1
ATOM 682 C C . THR A 1 88 ? 3.328 -0.715 -16.329 1.00 92.56 88 THR A C 1
ATOM 684 O O . THR A 1 88 ? 4.085 -0.884 -15.373 1.00 92.56 88 THR A O 1
ATOM 687 N N . ALA A 1 89 ? 3.552 -1.244 -17.530 1.00 93.06 89 ALA A N 1
ATOM 688 C CA . ALA A 1 89 ? 4.757 -1.978 -17.889 1.00 93.06 89 ALA A CA 1
ATOM 689 C C . ALA A 1 89 ? 5.656 -1.110 -18.772 1.00 93.06 89 ALA A C 1
ATOM 691 O O . ALA A 1 89 ? 5.188 -0.483 -19.722 1.00 93.06 89 ALA A O 1
ATOM 692 N N . VAL A 1 90 ? 6.950 -1.094 -18.468 1.00 92.06 90 VAL A N 1
ATOM 693 C CA . VAL A 1 90 ? 7.961 -0.392 -19.261 1.00 92.06 90 VAL A CA 1
ATOM 694 C C . VAL A 1 90 ? 9.064 -1.359 -19.650 1.00 92.06 90 VAL A C 1
ATOM 696 O O . VAL A 1 90 ? 9.440 -2.241 -18.873 1.00 92.06 90 VAL A O 1
ATOM 699 N N . ALA A 1 91 ? 9.577 -1.201 -20.867 1.00 91.44 91 ALA A N 1
ATOM 700 C CA . ALA A 1 91 ? 10.602 -2.076 -21.416 1.00 91.44 91 ALA A CA 1
ATOM 701 C C . ALA A 1 91 ? 11.882 -1.310 -21.747 1.00 91.44 91 ALA A C 1
ATOM 703 O O . ALA A 1 91 ? 11.847 -0.153 -22.167 1.00 91.44 91 ALA A O 1
ATOM 704 N N . PHE A 1 92 ? 13.008 -1.994 -21.592 1.00 90.81 92 PHE A N 1
ATOM 705 C CA . PHE A 1 92 ? 14.341 -1.511 -21.915 1.00 90.81 92 PHE A CA 1
ATOM 706 C C . PHE A 1 92 ? 14.945 -2.398 -22.998 1.00 90.81 92 PHE A C 1
ATOM 708 O O . PHE A 1 92 ? 14.735 -3.610 -23.006 1.00 90.81 92 PHE A O 1
ATOM 715 N N . ARG A 1 93 ? 15.730 -1.813 -23.903 1.00 90.00 93 ARG A N 1
ATOM 716 C CA . ARG A 1 93 ? 16.460 -2.538 -24.949 1.00 90.00 93 ARG A CA 1
ATOM 717 C C . ARG A 1 93 ? 17.876 -2.000 -25.081 1.00 90.00 93 ARG A C 1
ATOM 719 O O . ARG A 1 93 ? 18.045 -0.859 -25.480 1.00 90.00 93 ARG A O 1
ATOM 726 N N . CYS A 1 94 ? 18.893 -2.804 -24.779 1.00 90.12 94 CYS A N 1
ATOM 727 C CA . CYS A 1 94 ? 20.281 -2.384 -24.977 1.00 90.12 94 CYS A CA 1
ATOM 728 C C . CYS A 1 94 ? 20.563 -2.096 -26.459 1.00 90.12 94 CYS A C 1
ATOM 730 O O . CYS A 1 94 ? 20.056 -2.803 -27.335 1.00 90.12 94 CYS A O 1
ATOM 732 N N . ILE A 1 95 ? 21.359 -1.057 -26.720 1.00 88.94 95 ILE A N 1
ATOM 733 C CA . ILE A 1 95 ? 21.846 -0.737 -28.068 1.00 88.94 95 ILE A CA 1
ATOM 734 C C . ILE A 1 95 ? 22.819 -1.816 -28.570 1.00 88.94 95 ILE A C 1
ATOM 736 O O . ILE A 1 95 ? 23.310 -2.641 -27.795 1.00 88.94 95 ILE A O 1
ATOM 740 N N . GLU A 1 96 ? 23.097 -1.817 -29.872 1.00 86.56 96 GLU A N 1
ATOM 741 C CA . GLU A 1 96 ? 23.959 -2.811 -30.516 1.00 86.56 96 GLU A CA 1
ATOM 742 C C . GLU A 1 96 ? 25.371 -2.872 -29.891 1.00 86.56 96 GLU A C 1
ATOM 744 O O . GLU A 1 96 ? 25.920 -1.864 -29.443 1.00 86.56 96 GLU A O 1
ATOM 749 N N . GLY A 1 97 ? 25.948 -4.077 -29.801 1.00 82.94 97 GLY A N 1
ATOM 750 C CA . GLY A 1 97 ? 27.262 -4.304 -29.175 1.00 82.94 97 GLY A CA 1
ATOM 751 C C . GLY A 1 97 ? 27.274 -4.251 -27.638 1.00 82.94 97 GLY A C 1
ATOM 752 O O . GLY A 1 97 ? 28.342 -4.258 -27.015 1.00 82.94 97 GLY A O 1
ATOM 753 N N . ARG A 1 98 ? 26.100 -4.196 -26.993 1.00 86.06 98 ARG A N 1
ATOM 754 C CA . ARG A 1 98 ? 25.950 -4.249 -25.532 1.00 86.06 98 ARG A CA 1
ATOM 755 C C . ARG A 1 98 ? 25.201 -5.506 -25.091 1.00 86.06 98 ARG A C 1
ATOM 757 O O . ARG A 1 98 ? 24.230 -5.925 -25.714 1.00 86.06 98 ARG A O 1
ATOM 764 N N . GLN A 1 99 ? 25.633 -6.088 -23.979 1.00 87.25 99 GLN A N 1
ATOM 765 C CA . GLN A 1 99 ? 24.984 -7.212 -23.320 1.00 87.25 99 GLN A CA 1
ATOM 766 C C . GLN A 1 99 ? 24.125 -6.710 -22.159 1.00 87.25 99 GLN A C 1
ATOM 768 O O . GLN A 1 99 ? 24.567 -5.900 -21.344 1.00 87.25 99 GLN A O 1
ATOM 773 N N . ARG A 1 100 ? 22.891 -7.213 -22.074 1.00 87.31 100 ARG A N 1
ATOM 774 C CA . ARG A 1 100 ? 21.983 -6.926 -20.960 1.00 87.31 100 ARG A CA 1
ATOM 775 C C . ARG A 1 100 ? 22.342 -7.731 -19.714 1.00 87.31 100 ARG A C 1
ATOM 777 O O . ARG A 1 100 ? 22.676 -8.913 -19.812 1.00 87.31 100 ARG A O 1
ATOM 784 N N . LYS A 1 101 ? 22.135 -7.128 -18.549 1.00 90.25 101 LYS A N 1
ATOM 785 C CA . LYS A 1 101 ? 22.186 -7.785 -17.243 1.00 90.25 101 LYS A CA 1
ATOM 786 C C . LYS A 1 101 ? 20.967 -7.367 -16.424 1.00 90.25 101 LYS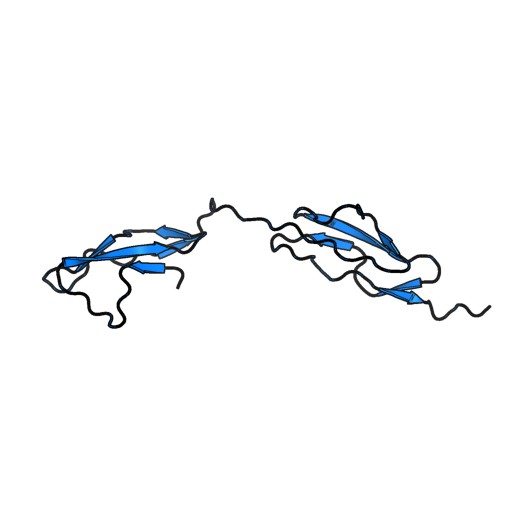 A C 1
ATOM 788 O O . LYS A 1 101 ? 20.844 -6.199 -16.070 1.00 90.25 101 LYS A O 1
ATOM 793 N N . GLY A 1 102 ? 20.068 -8.315 -16.158 1.00 87.38 102 GLY A N 1
ATOM 794 C CA . GLY A 1 102 ? 18.802 -8.073 -15.455 1.00 87.38 102 GLY A CA 1
ATOM 795 C C . GLY A 1 102 ? 17.551 -8.126 -16.352 1.00 87.38 102 GLY A C 1
ATOM 796 O O . GLY A 1 102 ? 17.629 -8.575 -17.509 1.00 87.38 102 GLY A O 1
ATOM 797 N N . PRO A 1 103 ? 16.390 -7.710 -15.811 1.00 89.62 103 PRO A N 1
ATOM 798 C CA . PRO A 1 103 ? 15.096 -7.792 -16.484 1.00 89.62 103 PRO A CA 1
ATOM 799 C C . PRO A 1 103 ? 14.950 -6.704 -17.552 1.00 89.62 103 PRO A C 1
ATOM 801 O O . PRO A 1 103 ? 15.266 -5.544 -17.326 1.00 89.62 103 PRO A O 1
ATOM 804 N N . MET A 1 104 ? 14.432 -7.058 -18.731 1.00 86.12 104 MET A N 1
ATOM 805 C CA . MET A 1 104 ? 14.184 -6.086 -19.814 1.00 86.12 104 MET A CA 1
ATOM 806 C C . MET A 1 104 ? 12.808 -5.436 -19.724 1.00 86.12 104 MET A C 1
ATOM 808 O O . MET A 1 104 ? 12.486 -4.551 -20.510 1.00 86.12 104 MET A O 1
ATOM 812 N N . THR A 1 105 ? 11.967 -5.889 -18.803 1.00 92.81 105 THR A N 1
ATOM 813 C CA . THR A 1 105 ? 10.625 -5.360 -18.592 1.00 92.81 105 THR A CA 1
ATOM 814 C C . THR A 1 105 ? 10.352 -5.357 -17.104 1.00 92.81 105 THR A C 1
ATOM 816 O O . THR A 1 105 ? 10.607 -6.352 -16.430 1.00 92.81 105 THR A O 1
ATOM 819 N N . ILE A 1 106 ? 9.847 -4.236 -16.609 1.00 93.88 106 ILE A N 1
ATOM 820 C CA . ILE A 1 106 ? 9.429 -4.064 -15.219 1.00 93.88 106 ILE A CA 1
ATOM 821 C C . ILE A 1 106 ? 8.021 -3.475 -15.211 1.00 93.88 106 ILE A C 1
ATOM 823 O O . ILE A 1 106 ? 7.637 -2.761 -16.142 1.00 93.88 106 ILE A O 1
ATOM 827 N N . PHE A 1 107 ? 7.246 -3.772 -14.173 1.00 94.81 107 PHE A N 1
ATOM 828 C CA . PHE A 1 107 ? 5.875 -3.281 -14.042 1.00 94.81 107 PHE A CA 1
ATOM 829 C C . PHE A 1 107 ? 5.647 -2.584 -12.705 1.00 94.81 107 PHE A C 1
ATOM 831 O O . PHE A 1 107 ? 6.256 -2.938 -11.693 1.00 94.81 107 PHE A O 1
ATOM 838 N N . CYS A 1 108 ? 4.781 -1.573 -12.707 1.00 93.56 108 CYS A N 1
ATOM 839 C CA . CYS A 1 108 ? 4.453 -0.819 -11.511 1.00 93.56 108 CYS A CA 1
ATOM 840 C C . CYS A 1 108 ? 3.492 -1.612 -10.622 1.00 93.56 108 CYS A C 1
ATOM 842 O O . CYS A 1 108 ? 2.387 -1.967 -11.040 1.00 93.56 108 CYS A O 1
ATOM 844 N N . GLN A 1 109 ? 3.913 -1.894 -9.392 1.00 92.38 109 GLN A N 1
ATOM 845 C CA . GLN A 1 109 ? 3.125 -2.620 -8.408 1.00 92.38 109 GLN A CA 1
ATOM 846 C C . GLN A 1 109 ? 2.283 -1.663 -7.562 1.00 92.38 109 GLN A C 1
ATOM 848 O O . GLN A 1 109 ? 2.605 -0.489 -7.394 1.00 92.38 109 GLN A O 1
ATOM 853 N N . ARG A 1 110 ? 1.226 -2.201 -6.943 1.00 89.56 110 ARG A N 1
ATOM 854 C CA . ARG A 1 110 ? 0.272 -1.430 -6.128 1.00 89.56 110 ARG A CA 1
ATOM 855 C C . ARG A 1 110 ? 0.896 -0.699 -4.934 1.00 89.56 110 ARG A C 1
ATOM 857 O O . ARG A 1 110 ? 0.361 0.290 -4.452 1.00 89.56 110 ARG A O 1
ATOM 864 N N . ASN A 1 111 ? 2.043 -1.181 -4.464 1.00 87.19 111 ASN A N 1
ATOM 865 C CA . ASN A 1 111 ? 2.810 -0.581 -3.373 1.00 87.19 111 ASN A CA 1
ATOM 866 C C . ASN A 1 111 ? 3.674 0.624 -3.816 1.00 87.19 111 ASN A C 1
ATOM 868 O O . ASN A 1 111 ? 4.521 1.066 -3.039 1.00 87.19 111 ASN A O 1
ATOM 872 N N . GLY A 1 112 ? 3.523 1.110 -5.056 1.00 89.94 112 GLY A N 1
ATOM 873 C CA . GLY A 1 112 ? 4.305 2.217 -5.614 1.00 89.94 112 GLY A CA 1
ATOM 874 C C . GLY A 1 112 ? 5.751 1.868 -5.962 1.00 89.94 112 GLY A C 1
ATOM 875 O O . GLY A 1 112 ? 6.565 2.769 -6.179 1.00 89.94 112 GLY A O 1
ATOM 876 N N . LYS A 1 113 ? 6.099 0.577 -6.005 1.00 92.88 113 LYS A N 1
ATOM 877 C CA . LYS A 1 113 ? 7.425 0.088 -6.401 1.00 92.88 113 LYS A CA 1
ATOM 878 C C . LYS A 1 113 ? 7.358 -0.646 -7.734 1.00 92.88 113 LYS A C 1
ATOM 880 O O . LYS A 1 113 ? 6.359 -1.275 -8.071 1.00 92.88 113 LYS A O 1
ATOM 885 N N . TRP A 1 114 ? 8.450 -0.579 -8.484 1.00 93.81 114 TRP A N 1
ATOM 886 C CA . TRP A 1 114 ? 8.638 -1.439 -9.646 1.00 93.81 114 TRP A CA 1
ATOM 887 C C . TRP A 1 114 ? 8.875 -2.879 -9.199 1.00 93.81 114 TRP A C 1
ATOM 889 O O . TRP A 1 114 ? 9.486 -3.108 -8.155 1.00 93.81 114 TRP A O 1
ATOM 899 N N . SER A 1 115 ? 8.414 -3.830 -10.010 1.00 94.38 115 SER A N 1
ATOM 900 C CA . SER A 1 115 ? 8.579 -5.266 -9.775 1.00 94.38 115 SER A CA 1
ATOM 901 C C . SER A 1 115 ? 10.033 -5.669 -9.536 1.00 94.38 115 SER A C 1
ATOM 903 O O . SER A 1 115 ? 10.308 -6.515 -8.691 1.00 94.38 115 SER A O 1
ATOM 905 N N . GLU A 1 116 ? 10.951 -5.046 -10.274 1.00 93.00 116 GLU A N 1
ATOM 906 C CA . GLU A 1 116 ? 12.393 -5.251 -10.200 1.00 93.00 116 GLU A CA 1
ATOM 907 C C . GLU A 1 116 ? 13.131 -3.948 -10.555 1.00 93.00 116 GLU A C 1
ATOM 909 O O . GLU A 1 116 ? 12.525 -2.957 -10.974 1.00 93.00 116 G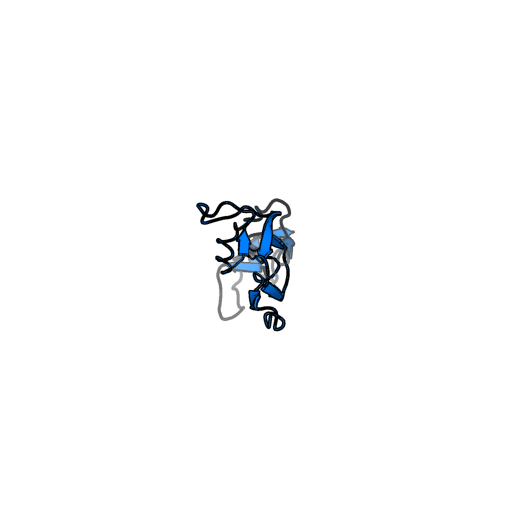LU A O 1
ATOM 914 N N . HIS A 1 117 ? 14.455 -3.949 -10.402 1.00 90.94 117 HIS A N 1
ATOM 915 C CA . HIS A 1 117 ? 15.304 -2.842 -10.837 1.00 90.94 117 HIS A CA 1
ATOM 916 C C . HIS A 1 117 ? 15.528 -2.855 -12.361 1.00 90.94 117 HIS A C 1
ATOM 918 O O . HIS A 1 117 ? 15.554 -3.933 -12.958 1.00 90.94 117 HIS A O 1
ATOM 924 N N . PRO A 1 118 ? 15.735 -1.685 -12.999 1.00 89.56 118 PRO A N 1
ATOM 925 C CA . PRO A 1 118 ? 16.086 -1.615 -14.417 1.00 89.56 118 PRO A CA 1
ATOM 926 C C . PRO A 1 118 ? 17.368 -2.400 -14.748 1.00 89.56 118 PRO A C 1
ATOM 928 O O . PRO A 1 118 ? 18.246 -2.526 -13.889 1.00 89.56 118 PRO A O 1
ATOM 931 N N . PRO A 1 119 ? 17.517 -2.896 -15.989 1.00 90.94 119 PRO A N 1
ATOM 932 C CA . PRO A 1 119 ? 18.699 -3.644 -16.394 1.00 90.94 119 PRO A CA 1
ATOM 933 C C . PRO A 1 119 ? 19.915 -2.730 -16.581 1.00 90.94 119 PRO A C 1
ATOM 935 O O . PRO A 1 119 ? 19.783 -1.527 -16.791 1.00 90.94 119 PRO A O 1
ATOM 938 N N . SER A 1 120 ? 21.104 -3.330 -16.615 1.00 91.81 120 SER A N 1
ATOM 939 C CA . SER A 1 120 ? 22.345 -2.666 -17.034 1.00 91.81 120 SER A CA 1
ATOM 940 C C . SER A 1 120 ? 22.781 -3.150 -18.418 1.00 91.81 120 SER A C 1
ATOM 942 O O . SER A 1 120 ? 22.678 -4.341 -18.721 1.00 91.81 120 SER A O 1
ATOM 944 N N . CYS A 1 121 ? 23.297 -2.240 -19.249 1.00 90.44 121 CYS A N 1
ATOM 945 C CA . CYS A 1 121 ? 23.845 -2.550 -20.572 1.00 90.44 121 CYS A CA 1
ATOM 946 C C . CYS A 1 121 ? 25.378 -2.430 -20.560 1.00 90.44 121 CYS A C 1
ATOM 948 O O . CYS A 1 121 ? 25.936 -1.331 -20.588 1.00 90.44 121 CYS A O 1
ATOM 950 N N . GLU A 1 122 ? 26.067 -3.567 -20.527 1.00 88.50 122 GLU A N 1
ATOM 951 C CA . GLU A 1 122 ? 27.531 -3.660 -20.457 1.00 88.50 122 GLU A CA 1
ATOM 952 C C . GLU A 1 122 ? 28.130 -3.904 -21.861 1.00 88.50 122 GLU A C 1
ATOM 954 O O . GLU A 1 122 ? 27.454 -4.465 -22.720 1.00 88.50 122 GLU A O 1
ATOM 959 N N . PRO A 1 123 ? 29.369 -3.474 -22.171 1.00 83.25 123 PRO A N 1
ATOM 960 C CA . PRO A 1 123 ? 30.006 -3.815 -23.445 1.00 83.25 123 PRO A CA 1
ATOM 961 C C . PRO A 1 123 ? 30.154 -5.333 -23.617 1.00 83.25 123 PRO A C 1
ATOM 963 O O . PRO A 1 123 ? 30.638 -6.015 -22.713 1.00 83.25 123 PRO A O 1
ATOM 966 N N . THR A 1 124 ? 29.807 -5.870 -24.791 1.00 75.94 124 THR A N 1
ATOM 967 C CA . THR A 1 124 ? 30.156 -7.258 -25.121 1.00 75.94 124 THR A CA 1
ATOM 968 C C . THR A 1 124 ? 31.674 -7.356 -25.255 1.00 75.94 124 THR A C 1
ATOM 970 O O . THR A 1 124 ? 32.262 -6.621 -26.047 1.00 75.94 124 THR A O 1
ATOM 973 N N . ARG A 1 125 ? 32.331 -8.269 -24.531 1.00 66.38 125 ARG A N 1
ATOM 974 C CA . ARG A 1 125 ? 33.802 -8.439 -24.558 1.00 66.38 125 ARG A CA 1
ATOM 975 C C . ARG A 1 125 ? 34.395 -8.835 -25.932 1.00 66.38 125 ARG A C 1
ATOM 977 O O . ARG A 1 125 ? 35.608 -8.969 -26.032 1.00 66.38 125 ARG A O 1
ATOM 984 N N . ASN A 1 126 ? 33.585 -8.941 -26.991 1.00 60.97 126 ASN A N 1
ATOM 985 C CA . ASN A 1 126 ? 33.987 -9.354 -28.341 1.00 60.97 126 ASN A CA 1
ATOM 986 C C . ASN A 1 126 ? 33.860 -8.236 -29.397 1.00 60.97 126 ASN A C 1
ATOM 988 O O . ASN A 1 126 ? 33.358 -8.466 -30.490 1.00 60.97 126 ASN A O 1
ATOM 992 N N . SER A 1 127 ? 34.354 -7.034 -29.094 1.00 58.34 127 SER A N 1
ATOM 993 C CA . SER A 1 127 ? 34.708 -6.036 -30.118 1.00 58.34 127 SER A CA 1
ATOM 994 C C . SER A 1 127 ? 36.232 -5.957 -30.245 1.00 58.34 127 SER A C 1
ATOM 996 O O . SER A 1 127 ? 36.849 -4.949 -29.909 1.00 58.34 127 SER A O 1
ATOM 998 N N . LYS A 1 128 ? 36.856 -7.051 -30.686 1.00 52.81 128 LYS A N 1
ATOM 999 C CA . LYS A 1 128 ? 38.174 -6.993 -31.323 1.00 52.81 128 LYS A CA 1
ATOM 1000 C C . LYS A 1 128 ? 37.976 -7.431 -32.766 1.00 52.81 128 LYS A C 1
ATOM 1002 O O . LYS A 1 128 ? 37.744 -8.612 -33.013 1.00 52.81 128 LYS A O 1
ATOM 1007 N N . ARG A 1 129 ? 38.015 -6.469 -33.680 1.00 52.62 129 ARG A N 1
ATOM 1008 C CA . ARG A 1 129 ? 38.306 -6.707 -35.088 1.00 52.62 129 ARG A CA 1
ATOM 1009 C C . ARG A 1 129 ? 39.562 -5.925 -35.416 1.00 52.62 129 ARG A C 1
ATOM 1011 O O . ARG A 1 129 ? 39.653 -4.785 -34.908 1.00 52.62 129 ARG A O 1
#

Sequence (129 aa):
SNLLVEPRRRRQEFPVGTELTFVCNDGFEPEGTTVIVCLRNGQWTSLPPKCRRNPTAEVIELPCRHPGVVINSMFNGDLSKSSFPVGTAVAFRCIEGRQRKGPMTIFCQRNGKWSEHPPSCEPTRNSKR

Secondary structure (DSSP, 8-state):
--EEEES--SS----TT-EEEEEEPTTEEEES-SEEEB-TTS-BSSPPPEEEE-TTS----BPEEP----TTEEE-S-TT-SEE-TT-EEEEEEPTTEEEES-SEEEB-TBSSBSSPPPEEEEPS----